Protein AF-A0ABD7BJ88-F1 (afdb_monomer_lite)

Structure (mmCIF, N/CA/C/O backbone):
data_AF-A0ABD7BJ88-F1
#
_entry.id   AF-A0ABD7BJ88-F1
#
loop_
_atom_site.group_PDB
_atom_site.id
_atom_site.type_symbol
_atom_site.label_atom_id
_atom_site.label_alt_id
_atom_site.label_comp_id
_atom_site.label_asym_id
_atom_site.label_entity_id
_atom_site.label_seq_id
_atom_site.pdbx_PDB_ins_code
_atom_site.Cartn_x
_atom_site.Cartn_y
_atom_site.Cartn_z
_atom_site.occupancy
_atom_site.B_iso_or_equiv
_atom_site.auth_seq_id
_atom_site.auth_comp_id
_atom_site.auth_asym_id
_atom_site.auth_atom_id
_atom_site.pdbx_PDB_model_num
ATOM 1 N N . MET A 1 1 ? 38.322 23.627 39.389 1.00 46.12 1 MET A N 1
ATOM 2 C CA . MET A 1 1 ? 37.102 23.105 38.741 1.00 46.12 1 MET A CA 1
ATOM 3 C C . MET A 1 1 ? 37.476 22.731 37.317 1.00 46.12 1 MET A C 1
ATOM 5 O O . MET A 1 1 ? 38.008 23.605 36.640 1.00 46.12 1 MET A O 1
ATOM 9 N N . PRO A 1 2 ? 37.339 21.464 36.898 1.00 43.53 2 PRO A N 1
ATOM 10 C CA . PRO A 1 2 ? 37.687 21.050 35.546 1.00 43.53 2 PRO A CA 1
ATOM 11 C C . PRO A 1 2 ? 36.590 21.462 34.564 1.00 43.53 2 PRO A C 1
ATOM 13 O O . PRO A 1 2 ? 35.404 21.409 34.875 1.00 43.53 2 PRO A O 1
ATOM 16 N N . THR A 1 3 ? 37.043 21.892 33.398 1.00 42.16 3 THR A N 1
ATOM 17 C CA . THR A 1 3 ? 36.306 22.381 32.237 1.00 42.16 3 THR A CA 1
ATOM 18 C C . THR A 1 3 ? 35.310 21.339 31.726 1.00 42.16 3 THR A C 1
ATOM 20 O O . THR A 1 3 ? 35.697 20.211 31.422 1.00 42.16 3 THR A O 1
ATOM 23 N N . GLU A 1 4 ? 34.037 21.719 31.597 1.00 39.78 4 GLU A N 1
ATOM 24 C CA . GLU A 1 4 ? 33.024 20.902 30.931 1.00 39.78 4 GLU A CA 1
ATOM 25 C C . GLU A 1 4 ? 33.371 20.777 29.445 1.00 39.78 4 GLU A C 1
ATOM 27 O O . GLU A 1 4 ? 33.431 21.757 28.697 1.00 39.78 4 GLU A O 1
ATOM 32 N N . ASN A 1 5 ? 33.639 19.541 29.036 1.00 41.16 5 ASN A N 1
ATOM 33 C CA . ASN A 1 5 ? 33.802 19.155 27.650 1.00 41.16 5 ASN A CA 1
ATOM 34 C C . ASN A 1 5 ? 32.448 19.345 26.953 1.00 41.16 5 ASN A C 1
ATOM 36 O O . ASN A 1 5 ? 31.493 18.616 27.228 1.00 41.16 5 ASN A O 1
ATOM 40 N N . ARG A 1 6 ? 32.349 20.361 26.091 1.00 44.66 6 ARG A N 1
ATOM 41 C CA . ARG A 1 6 ? 31.196 20.546 25.210 1.00 44.66 6 ARG A CA 1
ATOM 42 C C . ARG A 1 6 ? 31.082 19.306 24.332 1.00 44.66 6 ARG A C 1
ATOM 44 O O . ARG A 1 6 ? 31.941 19.063 23.491 1.00 44.66 6 ARG A O 1
ATOM 51 N N . SER A 1 7 ? 30.023 18.542 24.583 1.00 44.50 7 SER A N 1
ATOM 52 C CA . SER A 1 7 ? 29.586 17.400 23.790 1.00 44.50 7 SER A CA 1
ATOM 53 C C . SER A 1 7 ? 29.684 17.725 22.302 1.00 44.50 7 SER A C 1
ATOM 55 O O . SER A 1 7 ? 29.080 18.687 21.823 1.00 44.50 7 SER A O 1
ATOM 57 N N . SER A 1 8 ? 30.484 16.940 21.587 1.00 44.72 8 SER A N 1
ATOM 58 C CA . SER A 1 8 ? 30.506 16.927 20.135 1.00 44.72 8 SER A CA 1
ATOM 59 C C . SER A 1 8 ? 29.107 16.563 19.643 1.00 44.72 8 SER A C 1
ATOM 61 O O . SER A 1 8 ? 28.632 15.458 19.903 1.00 44.72 8 SER A O 1
ATOM 63 N N . ASN A 1 9 ? 28.460 17.476 18.916 1.00 39.84 9 ASN A N 1
ATOM 64 C CA . ASN A 1 9 ? 27.370 17.125 18.012 1.00 39.84 9 ASN A CA 1
ATOM 65 C C . ASN A 1 9 ? 27.946 16.151 16.980 1.00 39.84 9 ASN A C 1
ATOM 67 O O . ASN A 1 9 ? 28.494 16.560 15.961 1.00 39.84 9 ASN A O 1
ATOM 71 N N . THR A 1 10 ? 27.889 14.860 17.295 1.00 44.19 10 THR A N 1
ATOM 72 C CA . THR A 1 10 ? 28.023 13.811 16.295 1.00 44.19 10 THR A CA 1
ATOM 73 C C . THR A 1 10 ? 26.784 13.955 15.431 1.00 44.19 10 THR A C 1
ATOM 75 O O . THR A 1 10 ? 25.675 13.754 15.927 1.00 44.19 10 THR A O 1
ATOM 78 N N . GLU A 1 11 ? 26.958 14.402 14.187 1.00 47.06 11 GLU A N 1
ATOM 79 C CA . GLU A 1 11 ? 25.924 14.304 13.161 1.00 47.06 11 GLU A CA 1
ATOM 80 C C . GLU A 1 11 ? 25.358 12.885 13.229 1.00 47.06 11 GLU A C 1
ATOM 82 O O . GLU A 1 11 ? 26.073 11.906 13.006 1.00 47.06 11 GLU A O 1
ATOM 87 N N . MET A 1 12 ? 24.100 12.754 13.654 1.00 47.53 12 MET A N 1
ATOM 88 C CA . MET A 1 12 ? 23.435 11.462 13.660 1.00 47.53 12 MET A CA 1
ATOM 89 C C . MET A 1 12 ? 23.209 11.081 12.203 1.00 47.53 12 MET A C 1
ATOM 91 O O . MET A 1 12 ? 22.224 11.488 11.591 1.00 47.53 12 MET A O 1
ATOM 95 N N . VAL A 1 13 ? 24.146 10.319 11.644 1.00 55.00 13 VAL A N 1
ATOM 96 C CA . VAL A 1 13 ? 23.944 9.595 10.393 1.00 55.00 13 VAL A CA 1
ATOM 97 C C . VAL A 1 13 ? 22.696 8.746 10.609 1.00 55.00 13 VAL A C 1
ATOM 99 O O . VAL A 1 13 ? 22.690 7.845 11.450 1.00 55.00 13 VAL A O 1
ATOM 102 N N . SER A 1 14 ? 21.606 9.097 9.925 1.00 68.88 14 SER A N 1
ATOM 103 C CA . SER A 1 14 ? 20.356 8.344 10.022 1.00 68.88 14 SER A CA 1
ATOM 104 C C . SER A 1 14 ? 20.644 6.903 9.626 1.00 68.88 14 SER A C 1
ATOM 106 O O . SER A 1 14 ? 21.237 6.663 8.578 1.00 68.88 14 SER A O 1
ATOM 108 N N . GLU A 1 15 ? 20.275 5.929 10.455 1.00 84.44 15 GLU A N 1
ATOM 109 C CA . GLU A 1 15 ? 20.492 4.536 10.083 1.00 84.44 15 GLU A CA 1
ATOM 110 C C . GLU A 1 15 ? 19.630 4.188 8.858 1.00 84.44 15 GLU A C 1
ATOM 112 O O . GLU A 1 15 ? 18.466 4.579 8.750 1.00 84.44 15 GLU A O 1
ATOM 117 N N . MET A 1 16 ? 20.214 3.459 7.909 1.00 85.75 16 MET A N 1
ATOM 118 C CA . MET A 1 16 ? 19.501 2.944 6.746 1.00 85.75 16 MET A CA 1
ATOM 119 C C . MET A 1 16 ? 18.454 1.907 7.165 1.00 85.75 16 MET A C 1
ATOM 121 O O . MET A 1 16 ? 18.806 0.865 7.730 1.00 85.75 16 MET A O 1
ATOM 125 N N . LEU A 1 17 ? 17.191 2.178 6.839 1.00 89.62 17 LEU A N 1
ATOM 126 C CA . LEU A 1 17 ? 16.062 1.293 7.122 1.00 89.62 17 LEU A CA 1
ATOM 127 C C . LEU A 1 17 ? 16.125 0.004 6.292 1.00 89.62 17 LEU A C 1
ATOM 129 O O . LEU A 1 17 ? 16.726 -0.045 5.217 1.00 89.62 17 LEU A O 1
ATOM 133 N N . THR A 1 18 ? 15.480 -1.054 6.774 1.00 90.12 18 THR A N 1
ATOM 134 C CA . THR A 1 18 ? 15.205 -2.248 5.966 1.00 90.12 18 THR A CA 1
ATOM 135 C C . THR A 1 18 ? 14.071 -1.977 4.981 1.00 90.12 18 THR A C 1
ATOM 137 O O . THR A 1 18 ? 13.253 -1.079 5.180 1.00 90.12 18 THR A O 1
ATOM 140 N N . CYS A 1 19 ? 14.014 -2.744 3.894 1.00 86.44 19 CYS A N 1
ATOM 141 C CA . CYS A 1 19 ? 12.891 -2.682 2.968 1.00 86.44 19 CYS A CA 1
ATOM 142 C C . CYS A 1 19 ? 11.612 -3.168 3.669 1.00 86.44 19 CYS A C 1
ATOM 144 O O . CYS A 1 19 ? 11.613 -4.301 4.155 1.00 86.44 19 CYS A O 1
ATOM 146 N N . PRO A 1 20 ? 10.522 -2.379 3.699 1.00 84.56 20 PRO A N 1
ATOM 147 C CA . PRO A 1 20 ? 9.276 -2.793 4.342 1.00 84.56 20 PRO A CA 1
ATOM 148 C C . PRO A 1 20 ? 8.605 -3.980 3.635 1.00 84.56 20 PRO A C 1
ATOM 150 O O . PRO A 1 20 ? 7.853 -4.699 4.276 1.00 84.56 20 PRO A O 1
ATOM 153 N N . PHE A 1 21 ? 8.928 -4.220 2.357 1.00 81.25 21 PHE A N 1
ATOM 154 C CA . PHE A 1 21 ? 8.293 -5.255 1.534 1.00 81.25 21 PHE A CA 1
ATOM 155 C C . PHE A 1 21 ? 9.033 -6.602 1.560 1.00 81.25 21 PHE A C 1
ATOM 157 O O . PHE A 1 21 ? 8.414 -7.656 1.642 1.00 81.25 21 PHE A O 1
ATOM 164 N N . CYS A 1 22 ? 10.372 -6.602 1.478 1.00 84.56 22 CYS A N 1
ATOM 165 C CA . CYS A 1 22 ? 11.160 -7.847 1.463 1.00 84.56 22 CYS A CA 1
ATOM 166 C C . CYS A 1 22 ? 12.001 -8.081 2.726 1.00 84.56 22 CYS A C 1
ATOM 168 O O . CYS A 1 22 ? 12.647 -9.119 2.842 1.00 84.56 22 CYS A O 1
ATOM 170 N N . GLY A 1 23 ? 12.047 -7.122 3.656 1.00 86.25 23 GLY A N 1
ATOM 171 C CA . GLY A 1 23 ? 12.836 -7.202 4.889 1.00 86.25 23 GLY A CA 1
ATOM 172 C C . GLY A 1 23 ? 14.353 -7.053 4.708 1.00 86.25 23 GLY A C 1
ATOM 173 O O . GLY A 1 23 ? 15.072 -6.895 5.693 1.00 86.25 23 GLY A O 1
ATOM 174 N N . GLU A 1 24 ? 14.866 -7.066 3.475 1.00 87.31 24 GLU A N 1
ATOM 175 C CA . GLU A 1 24 ? 16.301 -6.940 3.214 1.00 87.31 24 GLU A CA 1
ATOM 176 C C . GLU A 1 24 ? 16.794 -5.499 3.405 1.00 87.31 24 GLU A C 1
ATOM 178 O O . GLU A 1 24 ? 16.129 -4.530 3.022 1.00 87.31 24 GLU A O 1
ATOM 183 N N . LYS A 1 25 ? 18.004 -5.352 3.954 1.00 85.31 25 LYS A N 1
ATOM 184 C CA . LYS A 1 25 ? 18.716 -4.070 3.993 1.00 85.31 25 LYS A CA 1
ATOM 185 C C . LYS A 1 25 ? 19.396 -3.846 2.635 1.00 85.31 25 LYS A C 1
ATOM 187 O O . LYS A 1 25 ? 20.114 -4.738 2.175 1.00 85.31 25 LYS A O 1
ATOM 192 N N . PRO A 1 26 ? 19.177 -2.704 1.966 1.00 83.06 26 PRO A N 1
ATOM 193 C CA . PRO A 1 26 ? 19.801 -2.440 0.675 1.00 83.06 26 PRO A CA 1
ATOM 194 C C . PRO A 1 26 ? 21.314 -2.229 0.820 1.00 83.06 26 PRO A C 1
ATOM 196 O O . PRO A 1 26 ? 21.826 -1.967 1.910 1.00 83.06 26 PRO A O 1
ATOM 199 N N . GLN A 1 27 ? 22.037 -2.359 -0.293 1.00 82.31 27 GLN A N 1
ATOM 200 C CA . GLN A 1 27 ? 23.492 -2.223 -0.324 1.00 82.31 27 GLN A CA 1
ATOM 201 C C . GLN A 1 27 ? 23.901 -0.935 -1.038 1.00 82.31 27 GLN A C 1
ATOM 203 O O . GLN A 1 27 ? 23.466 -0.674 -2.161 1.00 82.31 27 GLN A O 1
ATOM 208 N N . ILE A 1 28 ? 24.779 -0.162 -0.392 1.00 76.81 28 ILE A N 1
ATOM 209 C CA . ILE A 1 28 ? 25.487 0.965 -1.006 1.00 76.81 28 ILE A CA 1
ATOM 210 C C . ILE A 1 28 ? 26.939 0.555 -1.216 1.00 76.81 28 ILE A C 1
ATOM 212 O O . ILE A 1 28 ? 27.636 0.207 -0.261 1.00 76.81 28 ILE A O 1
ATOM 216 N N . THR A 1 29 ? 27.407 0.635 -2.456 1.00 73.56 29 THR A N 1
ATOM 2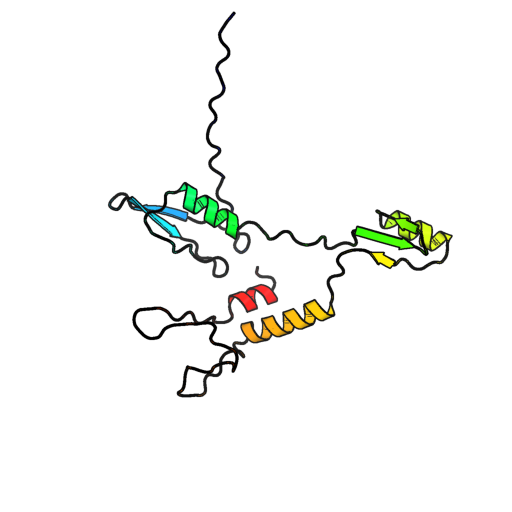17 C CA . THR A 1 29 ? 28.807 0.383 -2.813 1.00 73.56 29 THR A CA 1
ATOM 218 C C . THR A 1 29 ? 29.467 1.646 -3.357 1.00 73.56 29 THR A C 1
ATOM 220 O O . THR A 1 29 ? 28.889 2.340 -4.187 1.00 73.56 29 THR A O 1
ATOM 223 N N . LYS A 1 30 ? 30.690 1.952 -2.896 1.00 70.38 30 LYS A N 1
ATOM 224 C CA . LYS A 1 30 ? 31.503 3.069 -3.404 1.00 70.38 30 LYS A CA 1
ATOM 225 C C . LYS A 1 30 ? 32.502 2.556 -4.442 1.00 70.38 30 LYS A C 1
ATOM 227 O O . LYS A 1 30 ? 33.383 1.758 -4.125 1.00 70.38 30 LYS A O 1
ATOM 232 N N . HIS A 1 31 ? 32.423 3.053 -5.669 1.00 67.88 31 HIS A N 1
ATOM 233 C CA . HIS A 1 31 ? 33.426 2.824 -6.701 1.00 67.88 31 HIS A CA 1
ATOM 234 C C . HIS A 1 31 ? 34.583 3.815 -6.522 1.00 67.88 31 HIS A C 1
ATOM 236 O O . HIS A 1 31 ? 34.534 4.956 -6.975 1.00 67.88 31 HIS A O 1
ATOM 242 N N . HIS A 1 32 ? 35.653 3.361 -5.861 1.00 57.31 32 HIS A N 1
ATOM 243 C CA . HIS A 1 32 ? 36.818 4.178 -5.484 1.00 57.31 32 HIS A CA 1
ATOM 244 C C . HIS A 1 32 ? 37.513 4.922 -6.635 1.00 57.31 32 HIS A C 1
ATOM 246 O O . HIS A 1 32 ? 38.204 5.902 -6.385 1.00 57.31 32 HIS A O 1
ATOM 252 N N . ARG A 1 33 ? 37.380 4.450 -7.879 1.00 61.19 33 ARG A N 1
ATOM 253 C CA . ARG A 1 33 ? 38.067 5.035 -9.040 1.00 61.19 33 ARG A CA 1
ATOM 254 C C . ARG A 1 33 ? 37.332 6.239 -9.632 1.00 61.19 33 ARG A C 1
ATOM 256 O O . ARG A 1 33 ? 37.955 7.045 -10.310 1.00 61.19 33 ARG A O 1
ATOM 263 N N . GLU A 1 34 ? 36.030 6.335 -9.386 1.00 63.03 34 GLU A N 1
ATOM 264 C CA . GLU A 1 34 ? 35.150 7.324 -10.018 1.00 63.03 34 GLU A CA 1
ATOM 265 C C . GLU A 1 34 ? 34.441 8.208 -8.976 1.00 63.03 34 GLU A C 1
ATOM 267 O O . GLU A 1 34 ? 33.688 9.097 -9.354 1.00 63.03 34 GLU A O 1
ATOM 272 N N . ASP A 1 35 ? 34.697 7.979 -7.677 1.00 64.56 35 ASP A N 1
ATOM 273 C CA . ASP A 1 35 ? 33.967 8.573 -6.543 1.00 64.56 35 ASP A CA 1
ATOM 274 C C . ASP A 1 35 ? 32.441 8.474 -6.709 1.00 64.56 35 ASP A C 1
ATOM 276 O O . ASP A 1 35 ? 31.680 9.357 -6.322 1.00 64.56 35 ASP A O 1
ATOM 280 N N . ILE A 1 36 ? 32.005 7.349 -7.277 1.00 63.00 36 ILE A N 1
ATOM 281 C CA . ILE A 1 36 ? 30.605 7.049 -7.563 1.00 63.00 36 ILE A CA 1
ATOM 282 C C . ILE A 1 36 ? 30.039 6.138 -6.481 1.00 63.00 36 ILE A C 1
ATOM 284 O O . ILE A 1 36 ? 30.660 5.130 -6.132 1.00 63.00 36 ILE A O 1
ATOM 288 N N . TYR A 1 37 ? 28.841 6.446 -5.993 1.00 67.81 37 TYR A N 1
ATOM 289 C CA . TYR A 1 37 ? 28.056 5.526 -5.176 1.00 67.81 37 TYR A CA 1
ATOM 290 C C . TYR A 1 37 ? 27.011 4.821 -6.043 1.00 67.81 37 TYR A C 1
ATOM 292 O O . TYR A 1 37 ? 26.333 5.435 -6.865 1.00 67.81 37 TYR A O 1
ATOM 300 N N . SER A 1 38 ? 26.899 3.506 -5.874 1.00 66.31 38 SER A N 1
ATOM 301 C CA . SER A 1 38 ? 25.878 2.679 -6.510 1.00 66.31 38 SER A CA 1
ATOM 302 C C . SER A 1 38 ? 24.945 2.102 -5.450 1.00 66.31 38 SER A C 1
ATOM 304 O O . SER A 1 38 ? 25.383 1.518 -4.456 1.00 66.31 38 SER A O 1
ATOM 306 N N . PHE A 1 39 ? 23.642 2.301 -5.660 1.00 72.88 39 PHE A N 1
ATOM 307 C CA . PHE A 1 39 ? 22.589 1.811 -4.779 1.00 72.88 39 PHE A CA 1
ATOM 308 C C . PHE A 1 39 ? 21.937 0.581 -5.400 1.00 72.88 39 PHE A C 1
ATOM 310 O O . PHE A 1 39 ? 21.295 0.671 -6.449 1.00 72.88 39 PHE A O 1
ATOM 317 N N . MET A 1 40 ? 22.072 -0.569 -4.746 1.00 71.25 40 MET A N 1
ATOM 318 C CA . MET A 1 40 ? 21.487 -1.815 -5.226 1.00 71.25 40 MET A CA 1
ATOM 319 C C . MET A 1 40 ? 20.456 -2.345 -4.240 1.00 71.25 40 MET A C 1
ATOM 321 O O . MET A 1 40 ? 20.759 -2.654 -3.085 1.00 71.25 40 MET A O 1
ATOM 325 N N . HIS A 1 41 ? 19.235 -2.524 -4.734 1.00 78.62 41 HIS A N 1
ATOM 326 C CA . HIS A 1 41 ? 18.189 -3.241 -4.028 1.00 78.62 41 HIS A CA 1
ATOM 327 C C . HIS A 1 41 ? 17.346 -4.035 -5.025 1.00 78.62 41 HIS A C 1
ATOM 329 O O . HIS A 1 41 ? 16.937 -3.504 -6.055 1.00 78.62 41 HIS A O 1
ATOM 335 N N . ARG A 1 42 ? 17.138 -5.327 -4.745 1.00 75.12 42 ARG A N 1
ATOM 336 C CA . ARG A 1 42 ? 16.524 -6.276 -5.690 1.00 75.12 42 ARG A CA 1
ATOM 337 C C . ARG A 1 42 ? 15.018 -6.448 -5.510 1.00 75.12 42 ARG A C 1
ATOM 339 O O . ARG A 1 42 ? 14.415 -7.195 -6.274 1.00 75.12 42 ARG A O 1
ATOM 346 N N . CYS A 1 43 ? 14.413 -5.813 -4.505 1.00 77.06 43 CYS A N 1
ATOM 347 C CA . CYS A 1 43 ? 12.967 -5.891 -4.316 1.00 77.06 43 CYS A CA 1
ATOM 348 C C . CYS A 1 43 ? 12.258 -5.340 -5.550 1.00 77.06 43 CYS A C 1
ATOM 350 O O . CYS A 1 43 ? 12.557 -4.232 -5.975 1.00 77.06 43 CYS A O 1
ATOM 352 N N . GLN A 1 44 ? 11.299 -6.086 -6.092 1.00 71.44 44 GLN A N 1
ATOM 353 C CA . GLN A 1 44 ? 10.523 -5.656 -7.260 1.00 71.44 44 GLN A CA 1
ATOM 354 C C . GLN A 1 44 ? 9.632 -4.440 -6.963 1.00 71.44 44 GLN A C 1
ATOM 356 O O . GLN A 1 44 ? 9.249 -3.726 -7.877 1.00 71.44 44 GLN A O 1
ATOM 361 N N . VAL A 1 45 ? 9.334 -4.190 -5.683 1.00 73.44 45 VAL A N 1
ATOM 362 C CA . VAL A 1 45 ? 8.405 -3.142 -5.241 1.00 73.44 45 VAL A CA 1
ATOM 363 C C . VAL A 1 45 ? 9.110 -1.797 -5.077 1.00 73.44 45 VAL A C 1
ATOM 365 O O . VAL A 1 45 ? 8.689 -0.800 -5.650 1.00 73.44 45 VAL A O 1
ATOM 368 N N . LEU A 1 46 ? 10.199 -1.753 -4.299 1.00 75.88 46 LEU A N 1
ATOM 369 C CA . LEU A 1 46 ? 10.986 -0.523 -4.143 1.00 75.88 46 LEU A CA 1
ATOM 370 C C . LEU A 1 46 ? 12.074 -0.381 -5.204 1.00 75.88 46 LEU A C 1
ATOM 372 O O . LEU A 1 46 ? 12.456 0.738 -5.532 1.00 75.88 46 LEU A O 1
ATOM 376 N N . GLY A 1 47 ? 12.584 -1.475 -5.758 1.00 74.00 47 GLY A N 1
ATOM 377 C CA . GLY A 1 47 ? 13.630 -1.437 -6.774 1.00 74.00 47 GLY A CA 1
ATOM 378 C C . GLY A 1 47 ? 14.913 -0.714 -6.335 1.00 74.00 47 GLY A C 1
ATOM 379 O O . GLY A 1 47 ? 15.073 -0.316 -5.173 1.00 74.00 47 GLY A O 1
ATOM 380 N N . PRO A 1 48 ? 15.861 -0.534 -7.266 1.00 71.06 48 PRO A N 1
ATOM 381 C CA . PRO A 1 48 ? 17.030 0.307 -7.049 1.00 71.06 48 PRO A CA 1
ATOM 382 C C . PRO A 1 48 ? 16.651 1.799 -7.028 1.00 71.06 48 PRO A C 1
ATOM 384 O O . PRO A 1 48 ? 15.614 2.212 -7.542 1.00 71.06 48 PRO A O 1
ATOM 387 N N . ILE A 1 49 ? 17.520 2.633 -6.452 1.00 64.44 49 ILE A N 1
ATOM 388 C CA . ILE A 1 49 ? 17.474 4.090 -6.631 1.00 64.44 49 ILE A CA 1
ATOM 389 C C . ILE A 1 49 ? 18.482 4.417 -7.735 1.00 64.44 49 ILE A C 1
ATOM 391 O O . ILE A 1 49 ? 19.683 4.434 -7.478 1.00 64.44 49 ILE A O 1
ATOM 395 N N . SER A 1 50 ? 18.019 4.654 -8.964 1.00 53.25 50 SER A N 1
ATOM 396 C CA . SER A 1 50 ? 18.871 5.148 -10.054 1.00 53.25 50 SER A CA 1
ATOM 397 C C . SER A 1 50 ? 18.756 6.668 -10.139 1.00 53.25 50 SER A C 1
ATOM 399 O O . SER A 1 50 ? 17.949 7.207 -10.890 1.00 53.25 50 SER A O 1
ATOM 401 N N . TRP A 1 51 ? 19.538 7.366 -9.325 1.00 50.81 51 TRP A N 1
ATOM 402 C CA . TRP A 1 51 ? 19.732 8.811 -9.435 1.00 50.81 51 TRP A CA 1
ATOM 403 C C . TRP A 1 51 ? 21.222 9.127 -9.380 1.00 50.81 51 TRP A C 1
ATOM 405 O O . TRP A 1 51 ? 21.993 8.316 -8.873 1.00 50.81 51 TRP A O 1
ATOM 415 N N . GLY A 1 52 ? 21.592 10.266 -9.978 1.00 54.56 52 GLY A N 1
ATOM 416 C CA . GLY A 1 52 ? 22.952 10.692 -10.314 1.00 54.56 52 GLY A CA 1
ATOM 417 C C . GLY A 1 52 ? 24.060 10.021 -9.507 1.00 54.56 52 GLY A C 1
ATOM 418 O O . GLY A 1 52 ? 24.206 10.269 -8.318 1.00 54.56 52 GLY A O 1
ATOM 419 N N . PHE A 1 53 ? 24.887 9.236 -10.200 1.00 57.66 53 PHE A N 1
ATOM 420 C CA . PHE A 1 53 ? 26.030 8.465 -9.695 1.00 57.66 53 PHE A CA 1
ATOM 421 C C . PHE A 1 53 ? 27.049 9.250 -8.834 1.00 57.66 53 PHE A C 1
ATOM 423 O O . PHE A 1 53 ? 28.013 8.670 -8.357 1.00 57.66 53 PHE A O 1
ATOM 430 N N . ARG A 1 54 ? 26.878 10.562 -8.644 1.00 60.69 54 ARG A N 1
ATOM 431 C CA . ARG A 1 54 ? 27.803 11.474 -7.955 1.00 60.69 54 ARG A CA 1
ATOM 432 C C . ARG A 1 54 ? 27.295 11.996 -6.603 1.00 60.69 54 ARG A C 1
ATOM 434 O O . ARG A 1 54 ? 27.927 12.887 -6.044 1.00 60.69 54 ARG A O 1
ATOM 441 N N . GLU A 1 55 ? 26.161 11.514 -6.100 1.00 68.56 55 GLU A N 1
ATOM 442 C CA . GLU A 1 55 ? 25.662 11.893 -4.770 1.00 68.56 55 GLU A CA 1
ATOM 443 C C . GLU A 1 55 ? 26.449 11.194 -3.651 1.00 68.56 55 GLU A C 1
ATOM 445 O O . GLU A 1 55 ? 26.967 10.095 -3.839 1.00 68.56 55 GLU A O 1
ATOM 450 N N . ASP A 1 56 ? 26.576 11.832 -2.485 1.00 78.75 56 ASP A N 1
ATOM 451 C CA . ASP A 1 56 ? 27.247 11.231 -1.332 1.00 78.75 56 ASP A CA 1
ATOM 452 C C . ASP A 1 56 ? 26.396 10.130 -0.664 1.00 78.75 56 ASP A C 1
ATOM 454 O O . ASP A 1 56 ? 25.195 9.978 -0.899 1.00 78.75 56 ASP A O 1
ATOM 458 N N . GLN A 1 57 ? 27.032 9.335 0.202 1.00 78.81 57 GLN A N 1
ATOM 459 C CA . GLN A 1 57 ? 26.385 8.216 0.890 1.00 78.81 57 GLN A CA 1
ATOM 460 C C . GLN A 1 57 ? 25.172 8.643 1.738 1.00 78.81 57 GLN A C 1
ATOM 462 O O . GLN A 1 57 ? 24.215 7.873 1.844 1.00 78.81 57 GLN A O 1
ATOM 467 N N . GLN A 1 58 ? 25.198 9.834 2.342 1.00 82.62 58 GLN A N 1
ATOM 468 C CA . GLN A 1 58 ? 24.137 10.318 3.224 1.00 82.62 58 GLN A CA 1
ATOM 469 C C . GLN A 1 58 ? 22.878 10.653 2.420 1.00 82.62 58 GLN A C 1
ATOM 471 O O . GLN A 1 58 ? 21.788 10.207 2.785 1.00 82.62 58 GLN A O 1
ATOM 476 N N . ALA A 1 59 ? 23.028 11.319 1.274 1.00 80.62 59 ALA A N 1
ATOM 477 C CA . ALA A 1 59 ? 21.918 11.595 0.362 1.00 80.62 59 ALA A CA 1
ATOM 478 C C . ALA A 1 59 ? 21.206 10.304 -0.099 1.00 80.62 59 ALA A C 1
ATOM 480 O O . ALA A 1 59 ? 19.975 10.248 -0.164 1.00 80.62 59 ALA A O 1
ATOM 481 N N . HIS A 1 60 ? 21.959 9.227 -0.350 1.00 79.81 60 HIS A N 1
ATOM 482 C CA . HIS A 1 60 ? 21.379 7.921 -0.680 1.00 79.81 60 HIS A CA 1
ATOM 483 C C . HIS A 1 60 ? 20.584 7.304 0.480 1.00 79.81 60 HIS A C 1
ATOM 485 O O . HIS A 1 60 ? 19.528 6.709 0.247 1.00 79.81 60 HIS A O 1
ATOM 491 N N . ILE A 1 61 ? 21.068 7.443 1.718 1.00 84.81 61 ILE A N 1
ATOM 492 C CA . ILE A 1 61 ? 20.372 6.940 2.910 1.00 84.81 61 ILE A CA 1
ATOM 493 C C . ILE A 1 61 ? 19.068 7.706 3.141 1.00 84.81 61 ILE A C 1
ATOM 495 O O . ILE A 1 61 ? 18.028 7.085 3.354 1.00 84.81 61 ILE A O 1
ATOM 499 N N . GLU A 1 62 ? 19.099 9.035 3.065 1.00 86.44 62 GLU A N 1
ATOM 500 C CA . GLU A 1 62 ? 17.913 9.877 3.258 1.00 86.44 62 GLU A CA 1
ATOM 501 C C . GLU A 1 62 ? 16.826 9.560 2.232 1.00 86.44 62 GLU A C 1
ATOM 503 O O . GLU A 1 62 ? 15.665 9.360 2.595 1.00 86.44 62 GLU A O 1
ATOM 508 N N . LYS A 1 63 ? 17.208 9.417 0.960 1.00 81.12 63 LYS A N 1
ATOM 509 C CA . LYS A 1 63 ? 16.283 9.035 -0.114 1.00 81.12 63 LYS A CA 1
ATOM 510 C C . LYS A 1 63 ? 15.708 7.643 0.082 1.00 81.12 63 LYS A C 1
ATOM 512 O O . LYS A 1 63 ? 14.511 7.447 -0.120 1.00 81.12 63 LYS A O 1
ATOM 517 N N . TRP A 1 64 ? 16.537 6.672 0.462 1.00 85.56 64 TRP A N 1
ATOM 518 C CA . TRP A 1 64 ? 16.044 5.335 0.769 1.00 85.56 64 TRP A CA 1
ATOM 519 C C . TRP A 1 64 ? 15.032 5.374 1.909 1.00 85.56 64 TRP A C 1
ATOM 521 O O . TRP A 1 64 ? 13.926 4.857 1.766 1.00 85.56 64 TRP A O 1
ATOM 531 N N . ASN A 1 65 ? 15.379 6.043 3.006 1.00 88.00 65 ASN A N 1
ATOM 532 C CA . ASN A 1 65 ? 14.514 6.135 4.167 1.00 88.00 65 ASN A CA 1
ATOM 533 C C . ASN A 1 65 ? 13.193 6.828 3.810 1.00 88.00 65 ASN A C 1
ATOM 535 O O . ASN A 1 65 ? 12.147 6.316 4.181 1.00 88.00 65 ASN A O 1
ATOM 539 N N . ALA A 1 66 ? 13.194 7.896 3.009 1.00 85.12 66 ALA A N 1
ATOM 540 C CA . ALA A 1 66 ? 11.959 8.542 2.556 1.00 85.12 66 ALA A CA 1
ATOM 541 C C . ALA A 1 66 ? 11.005 7.596 1.795 1.00 85.12 66 ALA A C 1
ATOM 543 O O . ALA A 1 66 ? 9.792 7.762 1.880 1.00 85.12 66 ALA A O 1
ATOM 544 N N . ARG A 1 67 ? 11.535 6.595 1.077 1.00 81.44 67 ARG A N 1
ATOM 545 C CA . ARG A 1 67 ? 10.744 5.582 0.350 1.00 81.44 67 ARG A CA 1
ATOM 546 C C . ARG A 1 67 ? 10.348 4.387 1.219 1.00 81.44 67 ARG A C 1
ATOM 548 O O . ARG A 1 67 ? 9.305 3.787 0.992 1.00 81.44 67 ARG A O 1
ATOM 555 N N . ALA A 1 68 ? 11.209 4.009 2.162 1.00 85.00 68 ALA A N 1
ATOM 556 C CA . ALA A 1 68 ? 11.003 2.875 3.059 1.00 85.00 68 ALA A CA 1
ATOM 557 C C . ALA A 1 68 ? 10.097 3.216 4.252 1.00 85.00 68 ALA A C 1
ATOM 559 O O . ALA A 1 68 ? 9.530 2.309 4.860 1.00 85.00 68 ALA A O 1
ATOM 560 N N . GLN A 1 69 ? 9.957 4.500 4.596 1.00 83.69 69 GLN A N 1
ATOM 561 C CA . GLN A 1 69 ? 9.034 4.945 5.633 1.00 83.69 69 GLN A CA 1
ATOM 562 C C . GLN A 1 69 ? 7.591 4.628 5.209 1.00 83.69 69 GLN A C 1
ATOM 564 O O . GLN A 1 69 ? 7.146 5.102 4.160 1.00 83.69 69 GLN A O 1
ATOM 569 N N . PRO A 1 70 ? 6.840 3.841 5.998 1.00 69.44 70 PRO A N 1
ATOM 570 C CA . PRO A 1 70 ? 5.443 3.583 5.700 1.00 69.44 70 PRO A CA 1
ATOM 571 C C . PRO A 1 70 ? 4.657 4.897 5.736 1.00 69.44 70 PRO A C 1
ATOM 573 O O . PRO A 1 70 ? 4.835 5.722 6.636 1.00 69.44 70 PRO A O 1
ATOM 576 N N . ALA A 1 71 ? 3.766 5.085 4.760 1.00 68.06 71 ALA A N 1
ATOM 577 C CA . ALA A 1 71 ? 2.842 6.209 4.778 1.00 68.06 71 ALA A CA 1
ATOM 578 C C . ALA A 1 71 ? 2.026 6.179 6.086 1.00 68.06 71 ALA A C 1
ATOM 580 O O . ALA A 1 71 ? 1.607 5.088 6.497 1.00 68.06 71 ALA A O 1
ATOM 581 N N . PRO A 1 72 ? 1.777 7.333 6.737 1.00 63.25 72 PRO A N 1
ATOM 582 C CA . PRO A 1 72 ? 0.907 7.398 7.903 1.00 63.25 72 PRO A CA 1
ATOM 583 C C . PRO A 1 72 ? -0.458 6.802 7.557 1.00 63.25 72 PRO A C 1
ATOM 585 O O . PRO A 1 72 ? -1.214 7.376 6.774 1.00 63.25 72 PRO A O 1
ATOM 588 N N . GLN A 1 73 ? -0.756 5.622 8.099 1.00 58.28 73 GLN A N 1
ATOM 589 C CA . GLN A 1 73 ? -2.049 4.992 7.877 1.00 58.28 73 GLN A CA 1
ATOM 590 C C . GLN A 1 73 ? -3.092 5.705 8.745 1.00 58.28 73 GLN A C 1
ATOM 592 O O . GLN A 1 73 ? -2.827 5.943 9.930 1.00 58.28 73 GLN A O 1
ATOM 597 N N . PRO A 1 74 ? -4.271 6.059 8.202 1.00 61.72 74 PRO A N 1
ATOM 598 C CA . PRO A 1 74 ? -5.383 6.487 9.038 1.00 61.72 74 PRO A CA 1
ATOM 599 C C . PRO A 1 74 ? -5.698 5.380 10.052 1.00 61.72 74 PRO A C 1
ATOM 601 O O . PRO A 1 74 ? -5.628 4.194 9.728 1.00 61.72 74 PRO A O 1
ATOM 604 N N . HIS A 1 75 ? -5.992 5.769 11.295 1.00 57.09 75 HIS A N 1
ATOM 605 C CA . HIS A 1 75 ? -6.239 4.824 12.382 1.00 57.09 75 HIS A CA 1
ATOM 606 C C . HIS A 1 75 ? -7.363 3.850 11.976 1.00 57.09 75 HIS A C 1
ATOM 608 O O . HIS A 1 75 ? -8.435 4.324 11.601 1.00 57.09 75 HIS A O 1
ATOM 614 N N . PRO A 1 76 ? -7.141 2.522 12.006 1.00 59.78 76 PRO A N 1
ATOM 615 C CA . PRO A 1 76 ? -8.122 1.553 11.515 1.00 59.78 76 PRO A CA 1
ATOM 616 C C . PRO A 1 76 ? -9.382 1.510 12.386 1.00 59.78 76 PRO A C 1
ATOM 618 O O . PRO A 1 76 ? -10.455 1.162 11.894 1.00 59.78 76 PRO A O 1
ATOM 621 N N . ASP A 1 77 ? -9.264 1.883 13.663 1.00 67.38 77 ASP A N 1
ATOM 622 C CA . ASP A 1 77 ? -10.401 1.928 14.576 1.00 67.38 77 ASP A CA 1
ATOM 623 C C . ASP A 1 77 ? -11.072 3.308 14.592 1.00 67.38 77 ASP A C 1
ATOM 625 O O . ASP A 1 77 ? -10.387 4.331 14.448 1.00 67.38 77 ASP A O 1
ATOM 629 N N . PRO A 1 78 ? -12.394 3.355 14.846 1.00 75.12 78 PRO A N 1
ATOM 630 C CA . PRO A 1 78 ? -13.101 4.593 15.142 1.00 75.12 78 PRO A CA 1
ATOM 631 C C . PRO A 1 78 ? -12.389 5.392 16.239 1.00 75.12 78 PRO A C 1
ATOM 633 O O . PRO A 1 78 ? -11.957 4.839 17.247 1.00 75.12 78 PRO A O 1
ATOM 636 N N . ILE A 1 79 ? -12.293 6.706 16.046 1.00 80.44 79 ILE A N 1
ATOM 637 C CA . ILE A 1 79 ? -11.664 7.634 16.999 1.00 80.44 79 ILE A CA 1
ATOM 638 C C . ILE A 1 79 ? -12.615 7.917 18.177 1.00 80.44 79 ILE A C 1
ATOM 640 O O . ILE A 1 79 ? -12.178 8.303 19.260 1.00 80.44 79 ILE A O 1
ATOM 644 N N . ALA A 1 80 ? -13.921 7.730 17.970 1.00 89.12 80 ALA A N 1
ATOM 645 C CA . ALA A 1 80 ? -14.949 7.836 18.994 1.00 89.12 80 ALA A CA 1
ATOM 646 C C . ALA A 1 80 ? -16.183 6.982 18.653 1.00 89.12 80 ALA A C 1
ATOM 648 O O . ALA A 1 80 ? -16.356 6.507 17.528 1.00 89.12 80 ALA A O 1
ATOM 649 N N . TRP A 1 81 ? -17.087 6.844 19.620 1.00 91.88 81 TRP A N 1
ATOM 650 C CA . TRP A 1 81 ? -18.393 6.205 19.474 1.00 91.88 81 TRP A CA 1
ATOM 651 C C . TRP A 1 81 ? -19.485 7.123 20.015 1.00 91.88 81 TRP A C 1
ATOM 653 O O . TRP A 1 81 ? -19.360 7.670 21.108 1.00 91.88 81 TRP A O 1
ATOM 663 N N . MET A 1 82 ? -20.569 7.284 19.264 1.00 93.69 82 MET A N 1
ATOM 664 C CA . MET A 1 82 ? -21.736 8.055 19.675 1.00 93.69 82 MET A CA 1
ATOM 665 C C . MET A 1 82 ? -22.858 7.123 20.136 1.00 93.69 82 MET A C 1
ATOM 667 O O . MET A 1 82 ? -23.221 6.189 19.423 1.00 93.69 82 MET A O 1
ATOM 671 N N . VAL A 1 83 ? -23.441 7.408 21.300 1.00 95.56 83 VAL A N 1
ATOM 672 C CA . VAL A 1 83 ? -24.632 6.726 21.827 1.00 95.56 83 VAL A CA 1
ATOM 673 C C . VAL A 1 83 ? -25.715 7.776 22.060 1.00 95.56 83 VAL A C 1
ATOM 675 O O . VAL A 1 83 ? -25.671 8.583 22.992 1.00 95.56 83 VAL A O 1
ATOM 678 N N . GLY A 1 84 ? -26.690 7.836 21.152 1.00 92.75 84 GLY A N 1
ATOM 679 C CA . GLY A 1 84 ? -27.665 8.928 21.120 1.00 92.75 84 GLY A CA 1
ATOM 680 C C . GLY A 1 84 ? -27.021 10.280 20.808 1.00 92.75 84 GLY A C 1
ATOM 681 O O . GLY A 1 84 ? -26.836 10.613 19.648 1.00 92.75 84 GLY A O 1
ATOM 682 N N . THR A 1 85 ? -26.726 11.067 21.845 1.00 93.31 85 THR A N 1
ATOM 683 C CA . THR A 1 85 ? -26.071 12.388 21.743 1.00 93.31 85 THR A CA 1
ATOM 684 C C . THR A 1 85 ? -24.769 12.468 22.547 1.00 93.31 85 THR A C 1
ATOM 686 O O . THR A 1 85 ? -24.141 13.524 22.572 1.00 93.31 85 THR A O 1
ATOM 689 N N . ALA A 1 86 ? -24.386 11.391 23.241 1.00 93.94 86 ALA A N 1
ATOM 690 C CA . ALA A 1 86 ? -23.148 11.307 24.009 1.00 93.94 86 ALA A CA 1
ATOM 691 C C . ALA A 1 86 ? -22.020 10.741 23.141 1.00 93.94 86 ALA A C 1
ATOM 693 O O . ALA A 1 86 ? -22.275 9.890 22.289 1.00 93.94 86 ALA A O 1
ATOM 694 N N . PHE A 1 87 ? -20.789 11.200 23.377 1.00 94.56 87 PHE A N 1
ATOM 695 C CA . PHE A 1 87 ? -19.576 10.689 22.740 1.00 94.56 87 PHE A CA 1
ATOM 696 C C . PHE A 1 87 ? -18.697 9.968 23.759 1.00 94.56 87 PHE A C 1
ATOM 698 O O . PHE A 1 87 ? -18.512 10.453 24.876 1.00 94.56 87 PHE A O 1
ATOM 705 N N . TRP A 1 88 ? -18.109 8.858 23.327 1.00 94.44 88 TRP A N 1
ATOM 706 C CA . TRP A 1 88 ? -17.211 8.011 24.099 1.00 94.44 88 TRP A CA 1
ATOM 707 C C . TRP A 1 88 ? -15.908 7.808 23.330 1.00 94.44 88 TRP A C 1
ATOM 709 O O . TRP A 1 88 ? -15.928 7.541 22.128 1.00 94.44 88 TRP A O 1
ATOM 719 N N . TRP A 1 89 ? -14.778 7.931 24.024 1.00 89.81 89 TRP A N 1
ATOM 720 C CA . TRP A 1 89 ? -13.438 7.747 23.447 1.00 89.81 89 TRP A CA 1
ATOM 721 C C . TRP A 1 89 ? -12.937 6.306 23.586 1.00 89.81 89 TRP A C 1
ATOM 723 O O . TRP A 1 89 ? -11.905 5.954 23.024 1.00 89.81 89 TRP A O 1
ATOM 733 N N . THR A 1 90 ? -13.672 5.474 24.330 1.00 90.12 90 THR A N 1
ATOM 734 C CA . THR A 1 90 ? -13.433 4.036 24.461 1.00 90.12 90 THR A CA 1
ATOM 735 C C . THR A 1 90 ? -14.685 3.266 24.057 1.00 90.12 90 THR A C 1
ATOM 737 O O . THR A 1 90 ? -15.818 3.715 24.277 1.00 90.12 90 THR A O 1
ATOM 740 N N . LYS A 1 91 ? -14.489 2.094 23.454 1.00 89.69 91 LYS A N 1
ATOM 741 C CA . LYS A 1 91 ? -15.591 1.258 22.975 1.00 89.69 91 LYS A CA 1
ATOM 742 C C . LYS A 1 91 ? -16.387 0.670 24.140 1.00 89.69 91 LYS A C 1
ATOM 744 O O . LYS A 1 91 ? -17.610 0.601 24.078 1.00 89.69 91 LYS A O 1
ATOM 749 N N . GLU A 1 92 ? -15.713 0.317 25.226 1.00 94.38 92 GLU A N 1
ATOM 750 C CA . GLU A 1 92 ? -16.295 -0.310 26.413 1.00 94.38 92 GLU A CA 1
ATOM 751 C C . GLU A 1 92 ? -17.250 0.638 27.155 1.00 94.38 92 GLU A C 1
ATOM 753 O O . GLU A 1 92 ? -18.244 0.214 27.751 1.00 94.38 92 GLU A O 1
ATOM 758 N N . GLU A 1 93 ? -16.965 1.942 27.146 1.00 94.69 93 GLU A N 1
ATOM 759 C CA . GLU A 1 93 ? -17.874 2.959 27.683 1.00 94.69 93 GLU A CA 1
ATOM 760 C C . GLU A 1 93 ? -19.113 3.126 26.810 1.00 94.69 93 GLU A C 1
ATOM 762 O O . GLU A 1 93 ? -20.227 3.136 27.337 1.00 94.69 93 GLU A O 1
ATOM 767 N N . ALA A 1 94 ? -18.934 3.157 25.488 1.00 94.31 94 ALA A N 1
ATOM 768 C CA . ALA A 1 94 ? -20.046 3.208 24.549 1.00 94.31 94 ALA A CA 1
ATOM 769 C C . ALA A 1 94 ? -20.953 1.977 24.657 1.00 94.31 94 ALA A C 1
ATOM 771 O O . ALA A 1 94 ? -22.173 2.105 24.634 1.00 94.31 94 ALA A O 1
ATOM 772 N N . GLU A 1 95 ? -20.378 0.785 24.823 1.00 96.00 95 GLU A N 1
ATOM 773 C CA . GLU A 1 95 ? -21.131 -0.457 25.007 1.00 96.00 95 GLU A CA 1
ATOM 774 C C . GLU A 1 95 ? -21.942 -0.451 26.304 1.00 96.00 95 GLU A C 1
ATOM 776 O O . GLU A 1 95 ? -23.129 -0.784 26.288 1.00 96.00 95 GLU A O 1
ATOM 781 N N . ARG A 1 96 ? -21.350 -0.008 27.421 1.00 97.12 96 ARG A N 1
ATOM 782 C CA . ARG A 1 96 ? -22.082 0.132 28.691 1.00 97.12 96 ARG A CA 1
ATOM 783 C C . ARG A 1 96 ? -23.225 1.138 28.587 1.00 97.12 96 ARG A C 1
ATOM 785 O O . ARG A 1 96 ? -24.320 0.854 29.075 1.00 97.12 96 ARG A O 1
ATOM 792 N N . ASP A 1 97 ? -22.991 2.283 27.955 1.00 95.62 97 ASP A N 1
ATOM 793 C CA . ASP A 1 97 ? -24.009 3.324 27.796 1.00 95.62 97 ASP A CA 1
ATOM 794 C C . ASP A 1 97 ? -25.122 2.897 26.829 1.00 95.62 97 ASP A C 1
ATOM 796 O O . ASP A 1 97 ? -26.304 3.133 27.083 1.00 95.62 97 ASP A O 1
ATOM 800 N N . ALA A 1 98 ? -24.787 2.180 25.758 1.00 96.50 98 ALA A N 1
ATOM 801 C CA . ALA A 1 98 ? -25.767 1.610 24.839 1.00 96.50 98 ALA A CA 1
ATOM 802 C C . ALA A 1 98 ? -26.657 0.566 25.522 1.00 96.50 98 ALA A C 1
ATOM 804 O O . ALA A 1 98 ? -27.872 0.584 25.332 1.00 96.50 98 ALA A O 1
ATOM 805 N N . VAL A 1 99 ? -26.085 -0.293 26.373 1.00 96.94 99 VAL A N 1
ATOM 806 C CA . VAL A 1 99 ? -26.859 -1.243 27.192 1.00 96.94 99 VAL A CA 1
ATOM 807 C C . VAL A 1 99 ? -27.770 -0.505 28.176 1.00 96.94 99 VAL A C 1
ATOM 809 O O . VAL A 1 99 ? -28.934 -0.875 28.321 1.00 96.94 99 VAL A O 1
ATOM 812 N N . ALA A 1 100 ? -27.274 0.548 28.830 1.00 96.25 100 ALA A N 1
ATOM 813 C CA . ALA A 1 100 ? -28.046 1.316 29.806 1.00 96.25 100 ALA A CA 1
ATOM 814 C C . ALA A 1 100 ? -29.182 2.138 29.170 1.00 96.25 100 ALA A C 1
ATOM 816 O O . ALA A 1 100 ? -30.251 2.282 29.764 1.00 96.25 100 ALA A O 1
ATOM 817 N N . THR A 1 101 ? -28.962 2.683 27.972 1.00 95.19 101 THR A N 1
ATOM 818 C CA . THR A 1 101 ? -29.902 3.594 27.296 1.00 95.19 101 THR A CA 1
ATOM 819 C C . THR A 1 101 ? -30.763 2.917 26.229 1.00 95.19 101 THR A C 1
ATOM 821 O O . THR A 1 101 ? -31.752 3.505 25.788 1.00 95.19 101 THR A O 1
ATOM 824 N N . GLY A 1 102 ? -30.393 1.713 25.786 1.00 95.31 102 GLY A N 1
ATOM 825 C CA . GLY A 1 102 ? -31.013 1.016 24.657 1.00 95.31 102 GLY A CA 1
ATOM 826 C C . GLY A 1 102 ? -30.769 1.687 23.300 1.00 95.31 102 GLY A C 1
ATOM 827 O O . GLY A 1 102 ? -31.479 1.393 22.338 1.00 95.31 102 GLY A O 1
ATOM 828 N N . LYS A 1 103 ? -29.818 2.625 23.211 1.00 95.69 103 LYS A N 1
ATOM 829 C CA . LYS A 1 103 ? -29.522 3.377 21.984 1.00 95.69 103 LYS A CA 1
ATOM 830 C C . LYS A 1 103 ? -28.426 2.690 21.162 1.00 95.69 103 LYS A C 1
ATOM 832 O O . LYS A 1 103 ? -27.546 2.053 21.735 1.00 95.69 103 LYS A O 1
ATOM 837 N N . PRO A 1 104 ? -28.448 2.825 19.824 1.00 94.06 104 PRO A N 1
ATOM 838 C CA . PRO A 1 104 ? -27.413 2.254 18.974 1.00 94.06 104 PRO A CA 1
ATOM 839 C C . PRO A 1 104 ? -26.068 2.955 19.189 1.00 94.06 104 PRO A C 1
ATOM 841 O O . PRO A 1 104 ? -26.016 4.162 19.436 1.00 94.06 104 PRO A O 1
ATOM 844 N N . ILE A 1 105 ? -24.990 2.187 19.032 1.00 93.25 105 ILE A N 1
ATOM 845 C CA . ILE A 1 105 ? -23.620 2.698 18.990 1.00 93.25 105 ILE A CA 1
ATOM 846 C C . ILE A 1 105 ? -23.297 3.067 17.543 1.00 93.25 105 ILE A C 1
ATOM 848 O O . ILE A 1 105 ? -23.351 2.211 16.659 1.00 93.25 105 ILE A O 1
ATOM 852 N N . ILE A 1 106 ? -22.937 4.325 17.304 1.00 90.38 106 ILE A N 1
ATOM 853 C CA . ILE A 1 106 ? -22.523 4.828 15.992 1.00 90.38 106 ILE A CA 1
ATOM 854 C C . ILE A 1 106 ? -21.018 5.128 16.048 1.00 90.38 106 ILE A C 1
ATOM 856 O O . ILE A 1 106 ? -20.620 6.056 16.754 1.00 90.38 106 ILE A O 1
ATOM 860 N N . PRO A 1 107 ? -20.157 4.364 15.353 1.00 86.88 107 PRO A N 1
ATOM 861 C CA . PRO A 1 107 ? -18.729 4.664 15.297 1.00 86.88 107 PRO A CA 1
ATOM 862 C C . PRO A 1 107 ? -18.474 5.976 14.540 1.00 86.88 107 PRO A C 1
ATOM 864 O O . PRO A 1 107 ? -19.112 6.253 13.526 1.00 86.88 107 PRO A O 1
ATOM 867 N N . PHE A 1 108 ? -17.526 6.774 15.025 1.00 78.50 108 PHE A N 1
ATOM 868 C CA . PHE A 1 108 ? -17.117 8.050 14.444 1.00 78.50 108 PHE A CA 1
ATOM 869 C C . PHE A 1 108 ? -15.596 8.066 14.255 1.00 78.50 108 PHE A C 1
ATOM 871 O O . PHE A 1 108 ? -14.829 7.871 15.196 1.00 78.50 108 PHE A O 1
ATOM 878 N N . GLY A 1 109 ? -15.135 8.274 13.028 1.00 68.88 109 GLY A N 1
ATOM 879 C CA . GLY A 1 109 ? -13.721 8.177 12.665 1.00 68.88 109 GLY A CA 1
ATOM 880 C C . GLY A 1 109 ? -13.561 7.910 11.171 1.00 68.88 109 GLY A C 1
ATOM 881 O O . GLY A 1 109 ? -14.570 7.922 10.460 1.00 68.88 109 GLY A O 1
ATOM 882 N N . PRO A 1 110 ? -12.328 7.685 10.678 1.00 63.62 110 PRO A N 1
ATOM 883 C CA . PRO A 1 110 ? -12.096 7.309 9.291 1.00 63.62 110 PRO A CA 1
ATOM 884 C C . PRO A 1 110 ? -12.727 5.936 9.042 1.00 63.62 110 PRO A C 1
ATOM 886 O O . PRO A 1 110 ? -12.118 4.890 9.236 1.00 63.62 110 PRO A O 1
ATOM 889 N N . MET A 1 111 ? -13.993 5.944 8.636 1.00 60.31 111 MET A N 1
ATOM 890 C CA . MET A 1 111 ? -14.621 4.772 8.062 1.00 60.31 111 MET A CA 1
ATOM 891 C C . MET A 1 111 ? -13.942 4.574 6.721 1.00 60.31 111 MET A C 1
ATOM 893 O O . MET A 1 111 ? -14.126 5.373 5.804 1.00 60.31 111 MET A O 1
ATOM 897 N N . ILE A 1 112 ? -13.109 3.543 6.638 1.00 65.06 112 ILE A N 1
ATOM 898 C CA . ILE A 1 112 ? -12.673 3.019 5.354 1.00 65.06 112 ILE A CA 1
ATOM 899 C C . ILE A 1 112 ? -13.962 2.703 4.592 1.00 65.06 112 ILE A C 1
ATOM 901 O O . ILE A 1 112 ? -14.688 1.779 4.958 1.00 65.06 112 ILE A O 1
ATOM 905 N N . ASP A 1 113 ? -14.290 3.528 3.599 1.00 74.00 113 ASP A N 1
ATOM 906 C CA . ASP A 1 113 ? -15.440 3.298 2.738 1.00 74.00 113 ASP A CA 1
ATOM 907 C C . ASP A 1 113 ? -15.188 1.971 2.018 1.00 74.00 113 ASP A C 1
ATOM 909 O O . ASP A 1 113 ? -14.304 1.864 1.168 1.00 74.00 113 ASP A O 1
ATOM 913 N N . THR A 1 114 ? -15.914 0.924 2.411 1.00 77.31 114 THR A N 1
ATOM 914 C CA . THR A 1 114 ? -15.727 -0.410 1.837 1.00 77.31 114 THR A CA 1
ATOM 915 C C . THR A 1 114 ? -16.073 -0.418 0.354 1.00 77.31 114 THR A C 1
ATOM 917 O O . THR A 1 114 ? -15.446 -1.156 -0.400 1.00 77.31 114 THR A O 1
ATOM 920 N N . GLY A 1 115 ? -16.997 0.447 -0.080 1.00 81.25 115 GLY A N 1
ATOM 921 C CA . GLY A 1 115 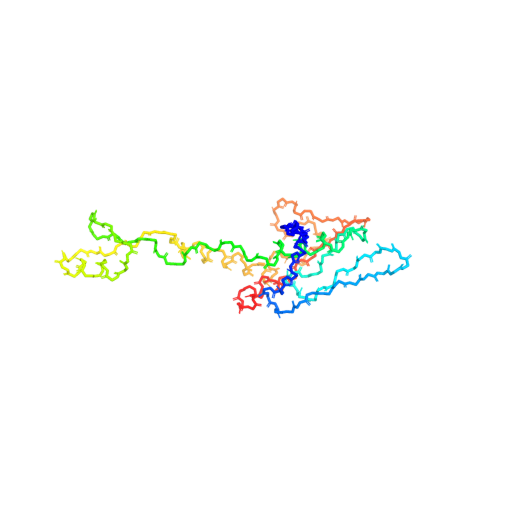? -17.289 0.660 -1.492 1.00 81.25 115 GLY A CA 1
ATOM 922 C C . GLY A 1 115 ? -16.110 1.292 -2.226 1.00 81.25 115 GLY A C 1
ATOM 923 O O . GLY A 1 115 ? -15.787 0.868 -3.332 1.00 81.25 115 GLY A O 1
ATOM 924 N N . GLU A 1 116 ? -15.418 2.245 -1.602 1.00 82.12 116 GLU A N 1
ATOM 925 C CA . GLU A 1 116 ? -14.176 2.803 -2.146 1.00 82.12 116 GLU A CA 1
ATOM 926 C C . GLU A 1 116 ? -13.060 1.758 -2.199 1.00 82.12 116 GLU A C 1
ATOM 928 O O . GLU A 1 116 ? -12.402 1.624 -3.226 1.00 82.12 116 GLU A O 1
ATOM 933 N N . VAL A 1 117 ? -12.888 0.946 -1.153 1.00 84.81 117 VAL A N 1
ATOM 934 C CA . VAL A 1 117 ? -11.908 -0.153 -1.152 1.00 84.81 117 VAL A CA 1
ATOM 935 C C . VAL A 1 117 ? -12.188 -1.158 -2.261 1.00 84.81 117 VAL A C 1
ATOM 937 O O . VAL A 1 117 ? -11.251 -1.605 -2.920 1.00 84.81 117 VAL A O 1
ATOM 940 N N . ASP A 1 118 ? -13.447 -1.520 -2.486 1.00 86.44 118 ASP A N 1
ATOM 941 C CA . ASP A 1 118 ? -13.812 -2.450 -3.552 1.00 86.44 118 ASP A CA 1
ATOM 942 C C . ASP A 1 118 ? -13.582 -1.832 -4.936 1.00 86.44 118 ASP A C 1
ATOM 944 O O . ASP A 1 118 ? -13.048 -2.503 -5.823 1.00 86.44 118 ASP A O 1
ATOM 948 N N . ARG A 1 119 ? -13.873 -0.534 -5.105 1.00 88.38 119 ARG A N 1
ATOM 949 C CA . ARG A 1 119 ? -13.580 0.219 -6.337 1.00 88.38 119 ARG A CA 1
ATOM 950 C C . ARG A 1 119 ? -12.078 0.277 -6.623 1.00 88.38 119 ARG A C 1
ATOM 952 O O . ARG A 1 119 ? -11.655 -0.000 -7.743 1.00 88.38 119 ARG A O 1
ATOM 959 N N . LEU A 1 120 ? -11.272 0.581 -5.605 1.00 88.75 120 LEU A N 1
ATOM 960 C CA . LEU A 1 120 ? -9.811 0.629 -5.697 1.00 88.75 120 LEU A CA 1
ATOM 961 C C . LEU A 1 120 ? -9.215 -0.761 -5.945 1.00 88.75 120 LEU A C 1
ATOM 963 O O . LEU A 1 120 ? -8.290 -0.895 -6.741 1.00 88.75 120 LEU A O 1
ATOM 967 N N . ARG A 1 121 ? -9.761 -1.814 -5.324 1.00 90.25 121 ARG A N 1
ATOM 968 C CA . ARG A 1 121 ? -9.340 -3.201 -5.575 1.00 90.25 121 ARG A CA 1
ATOM 969 C C . ARG A 1 121 ? -9.639 -3.627 -7.013 1.00 90.25 121 ARG A C 1
ATOM 971 O O . ARG A 1 121 ? -8.807 -4.301 -7.618 1.00 90.25 121 ARG A O 1
ATOM 978 N N . ALA A 1 122 ? -10.786 -3.229 -7.564 1.00 86.12 122 ALA A N 1
ATOM 979 C CA . ALA A 1 122 ? -11.124 -3.484 -8.962 1.00 86.12 122 ALA A CA 1
ATOM 980 C C . ALA A 1 122 ? -10.152 -2.767 -9.914 1.00 86.12 122 ALA A C 1
ATOM 982 O O . ALA A 1 122 ? -9.588 -3.410 -10.797 1.00 86.12 122 ALA A O 1
ATOM 983 N N . ALA A 1 123 ? -9.875 -1.480 -9.678 1.00 84.62 123 ALA A N 1
ATOM 984 C CA . ALA A 1 123 ? -8.881 -0.731 -10.450 1.00 84.62 123 ALA A CA 1
ATOM 985 C C . ALA A 1 123 ? -7.487 -1.377 -10.369 1.00 84.62 123 ALA A C 1
ATOM 987 O O . ALA A 1 123 ? -6.822 -1.560 -11.381 1.00 84.62 123 ALA A O 1
ATOM 988 N N . LEU A 1 124 ? -7.059 -1.805 -9.180 1.00 88.25 124 LEU A N 1
ATOM 989 C CA . LEU A 1 124 ? -5.769 -2.472 -8.999 1.00 88.25 124 LEU A CA 1
ATOM 990 C C . LEU A 1 124 ? -5.700 -3.836 -9.707 1.00 88.25 124 LEU A C 1
ATOM 992 O O . LEU A 1 124 ? -4.638 -4.215 -10.195 1.00 88.25 124 LEU A O 1
ATOM 996 N N . SER A 1 125 ? -6.822 -4.556 -9.796 1.00 86.62 125 SER A N 1
ATOM 997 C CA . SER A 1 125 ? -6.912 -5.828 -10.531 1.00 86.62 125 SER A CA 1
ATOM 998 C C . SER A 1 125 ? -6.751 -5.612 -12.039 1.00 86.62 125 SER A C 1
ATOM 1000 O O . SER A 1 125 ? -5.971 -6.319 -12.665 1.00 86.62 125 SER A O 1
ATOM 1002 N N . PHE A 1 126 ? -7.354 -4.555 -12.596 1.00 82.69 126 PHE A N 1
ATOM 1003 C CA . PHE A 1 126 ? -7.162 -4.143 -13.995 1.00 82.69 126 PHE A CA 1
ATOM 1004 C C . PHE A 1 126 ? -5.678 -3.893 -14.345 1.00 82.69 126 PHE A C 1
ATOM 1006 O O . PHE A 1 126 ? -5.190 -4.306 -15.405 1.00 82.69 126 PHE A O 1
ATOM 1013 N N . TYR A 1 127 ? -4.914 -3.287 -13.427 1.00 80.56 127 TYR A N 1
ATOM 1014 C CA . TYR A 1 127 ? -3.458 -3.168 -13.573 1.00 80.56 127 TYR A CA 1
ATOM 1015 C C . TYR A 1 127 ? -2.745 -4.523 -13.450 1.00 80.56 127 TYR A C 1
ATOM 1017 O O . TYR A 1 127 ? -1.890 -4.844 -14.277 1.00 80.56 127 TYR A O 1
ATOM 1025 N N . ALA A 1 128 ? -3.105 -5.343 -12.459 1.00 82.81 128 ALA A N 1
ATOM 1026 C CA . ALA A 1 128 ? -2.472 -6.641 -12.209 1.00 82.81 128 ALA A CA 1
ATOM 1027 C C . ALA A 1 128 ? -2.647 -7.642 -13.366 1.00 82.81 128 ALA A C 1
ATOM 1029 O O . ALA A 1 128 ? -1.727 -8.419 -13.656 1.00 82.81 128 ALA A O 1
ATOM 1030 N N . ASP A 1 129 ? -3.800 -7.603 -14.030 1.00 81.31 129 ASP A N 1
ATOM 1031 C CA . ASP A 1 129 ? -4.164 -8.487 -15.140 1.00 81.31 129 ASP A CA 1
ATOM 1032 C C . ASP A 1 129 ? -3.662 -7.979 -16.495 1.00 81.31 129 ASP A C 1
ATOM 1034 O O . ASP A 1 129 ? -3.764 -8.684 -17.502 1.00 81.31 129 ASP A O 1
ATOM 1038 N N . ARG A 1 130 ? -3.019 -6.801 -16.512 1.00 70.88 130 ARG A N 1
ATOM 1039 C CA . ARG A 1 130 ? -2.543 -6.121 -17.725 1.00 70.88 130 ARG A CA 1
ATOM 1040 C C . ARG A 1 130 ? -3.685 -5.783 -18.685 1.00 70.88 130 ARG A C 1
ATOM 1042 O O . ARG A 1 130 ? -3.452 -5.643 -19.877 1.00 70.88 130 ARG A O 1
ATOM 1049 N N . GLU A 1 131 ? -4.904 -5.613 -18.178 1.00 65.69 131 GLU A N 1
ATOM 1050 C CA . GLU A 1 131 ? -6.063 -5.204 -18.983 1.00 65.69 131 GLU A CA 1
ATOM 1051 C C . GLU A 1 131 ? -5.966 -3.740 -19.444 1.00 65.69 131 GLU A C 1
ATOM 1053 O O . GLU A 1 131 ? -6.617 -3.345 -20.407 1.00 65.69 131 GLU A O 1
ATOM 1058 N N . HIS A 1 132 ? -5.082 -2.956 -18.822 1.00 64.25 132 HIS A N 1
ATOM 1059 C CA . HIS A 1 132 ? -4.631 -1.664 -19.343 1.00 64.25 132 HIS A CA 1
ATOM 1060 C C . HIS A 1 132 ? -3.742 -1.779 -20.595 1.00 64.25 132 HIS A C 1
ATOM 1062 O O . HIS A 1 132 ? -3.428 -0.757 -21.205 1.00 64.25 132 HIS A O 1
ATOM 1068 N N . TYR A 1 133 ? -3.346 -3.000 -20.987 1.00 58.38 133 TYR A N 1
ATOM 1069 C CA . TYR A 1 133 ? -2.611 -3.286 -22.215 1.00 58.38 133 TYR A CA 1
ATOM 1070 C C . TYR A 1 133 ? -3.487 -3.962 -23.278 1.00 58.38 133 TYR A C 1
ATOM 1072 O O . TYR A 1 133 ? -3.958 -5.085 -23.114 1.00 58.38 133 TYR A O 1
ATOM 1080 N N . TYR A 1 134 ? -3.612 -3.320 -24.438 1.00 52.62 134 TYR A N 1
ATOM 1081 C CA . TYR A 1 134 ? -4.216 -3.869 -25.644 1.00 52.62 134 TYR A CA 1
ATOM 1082 C C . TYR A 1 134 ? -3.117 -4.332 -26.614 1.00 52.62 134 TYR A C 1
ATOM 1084 O O . TYR A 1 134 ? -2.471 -3.524 -27.278 1.00 52.62 134 TYR A O 1
ATOM 1092 N N . PHE A 1 135 ? -2.890 -5.647 -26.695 1.00 49.81 135 PHE A N 1
ATOM 1093 C CA . PHE A 1 135 ? -1.807 -6.260 -27.487 1.00 49.81 135 PHE A CA 1
ATOM 1094 C C . PHE A 1 135 ? -2.067 -6.306 -29.008 1.00 49.81 135 PHE A C 1
ATOM 1096 O O . PHE A 1 135 ? -1.183 -6.692 -29.771 1.00 49.81 135 PHE A O 1
ATOM 1103 N N . GLU A 1 136 ? -3.270 -5.950 -29.468 1.00 47.41 136 GLU A N 1
ATOM 1104 C CA . GLU A 1 136 ? -3.763 -6.312 -30.807 1.00 47.41 136 GLU A CA 1
ATOM 1105 C C . GLU A 1 136 ? -3.753 -5.196 -31.857 1.00 47.41 136 GLU A C 1
ATOM 1107 O O . GLU A 1 136 ? -4.395 -5.319 -32.900 1.00 47.41 136 GLU A O 1
ATOM 1112 N N . SER A 1 137 ? -2.999 -4.117 -31.666 1.00 46.69 137 SER A N 1
ATOM 1113 C CA . SER A 1 137 ? -2.825 -3.161 -32.757 1.00 46.69 137 SER A CA 1
ATOM 1114 C C . SER A 1 137 ? -1.354 -2.930 -33.055 1.00 46.69 137 SER A C 1
ATOM 1116 O O . SER A 1 137 ? -0.557 -2.656 -32.166 1.00 46.69 137 SER A O 1
ATOM 1118 N N . GLY A 1 138 ? -0.997 -2.975 -34.343 1.00 51.41 138 GLY A N 1
ATOM 1119 C CA . GLY A 1 138 ? 0.287 -2.476 -34.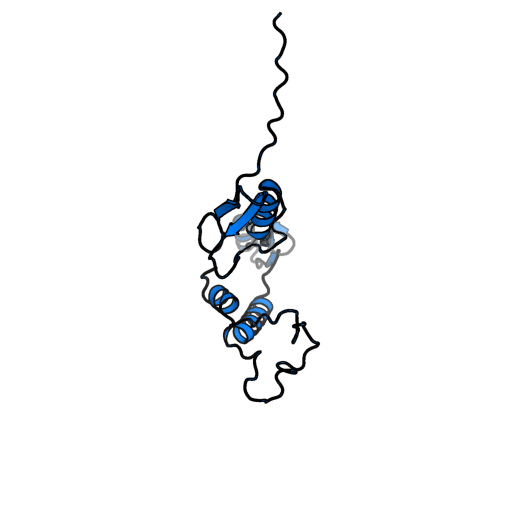849 1.00 51.41 138 GLY A CA 1
ATOM 1120 C C . GLY A 1 138 ? 0.476 -0.965 -34.647 1.00 51.41 138 GLY A C 1
ATOM 1121 O O . GLY A 1 138 ? 1.356 -0.376 -35.264 1.00 51.41 138 GLY A O 1
ATOM 1122 N N . ASN A 1 139 ? -0.363 -0.349 -33.812 1.00 50.94 139 ASN A N 1
ATOM 1123 C CA . ASN A 1 139 ? -0.280 1.006 -33.330 1.00 50.94 139 ASN A CA 1
ATOM 1124 C C . ASN A 1 139 ? -0.138 0.953 -31.801 1.00 50.94 139 ASN A C 1
ATOM 1126 O O . ASN A 1 139 ? -1.115 0.989 -31.059 1.00 50.94 139 ASN A O 1
ATOM 1130 N N . TRP A 1 140 ? 1.103 0.857 -31.338 1.00 48.84 140 TRP A N 1
ATOM 1131 C CA . TRP A 1 140 ? 1.496 0.751 -29.926 1.00 48.84 140 TRP A CA 1
ATOM 1132 C C . TRP A 1 140 ? 1.091 1.967 -29.055 1.00 48.84 140 TRP A C 1
ATOM 1134 O O . TRP A 1 140 ? 1.449 2.029 -27.887 1.00 48.84 140 TRP A O 1
ATOM 1144 N N . ASP A 1 141 ? 0.348 2.927 -29.615 1.00 49.78 141 ASP A N 1
ATOM 1145 C CA . ASP A 1 141 ? 0.303 4.334 -29.196 1.00 49.78 141 ASP A CA 1
ATOM 1146 C C . ASP A 1 141 ? -1.043 4.782 -28.583 1.00 49.78 141 ASP A C 1
ATOM 1148 O O . ASP A 1 141 ? -1.211 5.931 -28.194 1.00 49.78 141 ASP A O 1
ATOM 1152 N N . THR A 1 142 ? -2.042 3.899 -28.458 1.00 49.59 142 THR A N 1
ATOM 1153 C CA . THR A 1 142 ? -3.285 4.225 -27.717 1.00 49.59 142 THR A CA 1
ATOM 1154 C C . THR A 1 142 ? -3.802 3.005 -26.973 1.00 49.59 142 THR A C 1
ATOM 1156 O O . THR A 1 142 ? -4.782 2.372 -27.352 1.00 49.59 142 THR A O 1
ATOM 1159 N N . VAL A 1 143 ? -3.087 2.632 -25.919 1.00 47.41 143 VAL A N 1
ATOM 1160 C CA . VAL A 1 143 ? -3.341 1.372 -25.218 1.00 47.41 143 VAL A CA 1
ATOM 1161 C C . VAL A 1 143 ? -4.551 1.451 -24.266 1.00 47.41 143 VAL A C 1
ATOM 1163 O O . VAL A 1 143 ? -5.157 0.428 -23.969 1.00 47.41 143 VAL A O 1
ATOM 1166 N N . SER A 1 144 ? -4.972 2.657 -23.859 1.00 48.78 144 SER A N 1
ATOM 1167 C CA . SER A 1 144 ? -6.053 2.848 -22.872 1.00 48.78 144 SER A CA 1
ATOM 1168 C C . SER A 1 144 ? -7.092 3.932 -23.204 1.00 48.78 144 SER A C 1
ATOM 1170 O O . SER A 1 144 ? -8.101 4.034 -22.513 1.00 48.78 144 SER A O 1
ATOM 1172 N N . GLY A 1 145 ? -6.886 4.759 -24.238 1.00 47.75 145 GLY A N 1
ATOM 1173 C CA . GLY A 1 145 ? -7.773 5.897 -24.543 1.00 47.75 145 GLY A CA 1
ATOM 1174 C C . GLY A 1 145 ? -7.720 7.056 -23.529 1.00 47.75 145 GLY A C 1
ATOM 1175 O O . GLY A 1 145 ? -8.469 8.023 -23.674 1.00 47.75 145 GLY A O 1
ATOM 1176 N N . GLU A 1 146 ? -6.838 6.986 -22.531 1.00 44.03 146 GLU A N 1
ATOM 1177 C CA . GLU A 1 146 ? -6.556 8.061 -21.575 1.00 44.03 146 GLU A CA 1
ATOM 1178 C C . GLU A 1 146 ? -5.456 9.011 -22.098 1.00 44.03 146 GLU A C 1
ATOM 1180 O O . GLU A 1 146 ? -4.712 8.648 -23.015 1.00 44.03 146 GLU A O 1
ATOM 1185 N N . PRO A 1 147 ? -5.330 10.242 -21.555 1.00 44.72 147 PRO A N 1
ATOM 1186 C CA . PRO A 1 147 ? -4.221 11.133 -21.889 1.00 44.72 147 PRO A CA 1
ATOM 1187 C C . PRO A 1 147 ? -2.870 10.451 -21.641 1.00 44.72 147 PRO A C 1
ATOM 1189 O O . PRO A 1 147 ? -2.692 9.787 -20.625 1.00 44.72 147 PRO A O 1
ATOM 1192 N N . LEU A 1 148 ? -1.924 10.650 -22.564 1.00 44.25 148 LEU A N 1
ATOM 1193 C CA . LEU A 1 148 ? -0.561 10.108 -22.519 1.00 44.25 148 LEU A CA 1
ATOM 1194 C C . LEU A 1 148 ? 0.082 10.273 -21.128 1.00 44.25 148 LEU A C 1
ATOM 1196 O O . LEU A 1 148 ? 0.528 11.365 -20.772 1.00 44.25 148 LEU A O 1
ATOM 1200 N N . ASN A 1 149 ? 0.194 9.180 -20.373 1.00 45.78 149 ASN A N 1
ATOM 1201 C CA . ASN A 1 149 ? 1.138 9.070 -19.262 1.00 45.78 149 ASN A CA 1
ATOM 1202 C C . ASN A 1 149 ? 2.466 8.609 -19.876 1.00 45.78 149 ASN A C 1
ATOM 1204 O O . ASN A 1 149 ? 2.695 7.424 -20.082 1.00 45.78 149 ASN A O 1
ATOM 1208 N N . ILE A 1 150 ? 3.241 9.601 -20.316 1.00 46.03 150 ILE A N 1
ATOM 1209 C CA . ILE A 1 150 ? 4.344 9.539 -21.288 1.00 46.03 150 ILE A CA 1
AT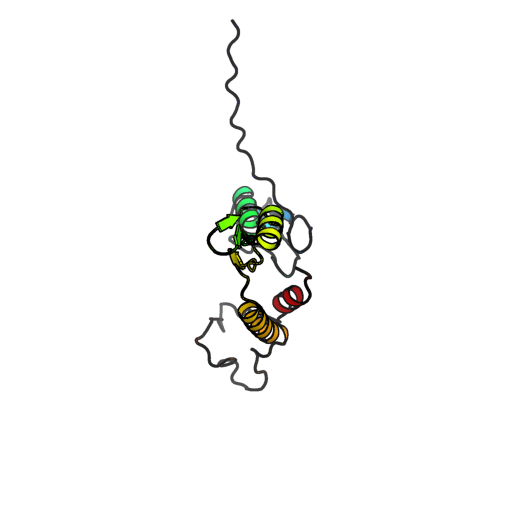OM 1210 C C . ILE A 1 150 ? 5.270 8.329 -21.143 1.00 46.03 150 ILE A C 1
ATOM 1212 O O . ILE A 1 150 ? 5.791 8.083 -20.056 1.00 46.03 150 ILE A O 1
ATOM 1216 N N . LEU A 1 151 ? 5.626 7.752 -22.297 1.00 46.12 151 LEU A N 1
ATOM 1217 C CA . LEU A 1 151 ? 6.939 7.169 -22.549 1.00 46.12 151 LEU A CA 1
ATOM 1218 C C . LEU A 1 151 ? 7.460 7.514 -23.968 1.00 46.12 151 LEU A C 1
ATOM 1220 O O . LEU A 1 151 ? 6.672 7.912 -24.829 1.00 46.12 151 LEU A O 1
ATOM 1224 N N . TRP A 1 152 ? 8.782 7.451 -24.186 1.00 40.88 152 TRP A N 1
ATOM 1225 C CA . TRP A 1 152 ? 9.471 7.920 -25.403 1.00 40.88 152 TRP A CA 1
ATOM 1226 C C . TRP A 1 152 ? 10.001 6.774 -26.293 1.00 40.88 152 TRP A C 1
ATOM 1228 O O . TRP A 1 152 ? 10.580 5.803 -25.822 1.00 40.88 152 TRP A O 1
ATOM 1238 N N . CYS A 1 153 ? 9.911 6.956 -27.621 1.00 43.97 153 CYS A N 1
ATOM 1239 C CA . CYS A 1 153 ? 10.531 6.101 -28.643 1.00 43.97 153 CYS A CA 1
ATOM 1240 C C . CYS A 1 153 ? 11.641 6.881 -29.379 1.00 43.97 153 CYS A C 1
ATOM 1242 O O . CYS A 1 153 ? 11.364 7.826 -30.120 1.00 43.97 153 CYS A O 1
ATOM 1244 N N . GLY A 1 154 ? 12.908 6.521 -29.147 1.00 55.97 154 GLY A N 1
ATOM 1245 C CA . GLY A 1 154 ? 14.089 7.302 -29.541 1.00 55.97 154 GLY A CA 1
ATOM 1246 C C . GLY A 1 154 ? 15.172 7.224 -28.460 1.00 55.97 154 GLY A C 1
ATOM 1247 O O . GLY A 1 154 ? 15.324 6.181 -27.836 1.00 55.97 154 GLY A O 1
ATOM 1248 N N . GLU A 1 155 ? 15.925 8.299 -28.211 1.00 47.19 155 GLU A N 1
ATOM 1249 C CA . GLU A 1 155 ? 16.985 8.319 -27.178 1.00 47.19 155 GLU A CA 1
ATOM 1250 C C . GLU A 1 155 ? 16.490 8.407 -25.715 1.00 47.19 155 GLU A C 1
ATOM 1252 O O . GLU A 1 155 ? 17.312 8.614 -24.831 1.00 47.19 155 GLU A O 1
ATOM 1257 N N . GLU A 1 156 ? 15.203 8.202 -25.408 1.00 35.84 156 GLU A N 1
ATOM 1258 C CA . GLU A 1 156 ? 14.681 8.212 -24.024 1.00 35.84 156 GLU A CA 1
ATOM 1259 C C . GLU A 1 156 ? 13.521 7.209 -23.812 1.00 35.84 156 GLU A C 1
ATOM 1261 O O . GLU A 1 156 ? 13.028 6.696 -24.811 1.00 35.84 156 GLU A O 1
ATOM 1266 N N . PRO A 1 157 ? 13.150 6.844 -22.556 1.00 49.12 157 PRO A N 1
ATOM 1267 C CA . PRO A 1 157 ? 12.710 5.478 -22.232 1.00 49.12 157 PRO A CA 1
ATOM 1268 C C . PRO A 1 157 ? 11.195 5.192 -22.214 1.00 49.12 157 PRO A C 1
ATOM 1270 O O . PRO A 1 157 ? 10.388 6.055 -21.864 1.00 49.12 157 PRO A O 1
ATOM 1273 N N . ASP A 1 158 ? 10.890 3.901 -22.444 1.00 50.78 158 ASP A N 1
ATOM 1274 C CA . ASP A 1 158 ? 9.629 3.190 -22.176 1.00 50.78 158 ASP A CA 1
ATOM 1275 C C . ASP A 1 158 ? 9.713 2.296 -20.909 1.00 50.78 158 ASP A C 1
ATOM 1277 O O . ASP A 1 158 ? 10.561 1.408 -20.825 1.00 50.78 158 ASP A O 1
ATOM 1281 N N . PHE A 1 159 ? 8.813 2.479 -19.930 1.00 48.78 159 PHE A N 1
ATOM 1282 C CA . PHE A 1 159 ? 8.614 1.623 -18.749 1.00 48.78 159 PHE A CA 1
ATOM 1283 C C . PHE A 1 159 ? 7.287 0.857 -18.868 1.00 48.78 159 PHE A C 1
ATOM 1285 O O . PHE A 1 159 ? 6.215 1.406 -18.640 1.00 48.78 159 PHE A O 1
ATOM 1292 N N . ILE A 1 160 ? 7.346 -0.430 -19.216 1.00 55.06 160 ILE A N 1
ATOM 1293 C CA . ILE A 1 160 ? 6.157 -1.293 -19.274 1.00 55.06 160 ILE A CA 1
ATOM 1294 C C . ILE A 1 160 ? 5.879 -1.838 -17.865 1.00 55.06 160 ILE A C 1
ATOM 1296 O O . ILE A 1 160 ? 6.681 -2.607 -17.333 1.00 55.06 160 ILE A O 1
ATOM 1300 N N . GLU A 1 161 ? 4.750 -1.462 -17.262 1.00 61.25 161 GLU A N 1
ATOM 1301 C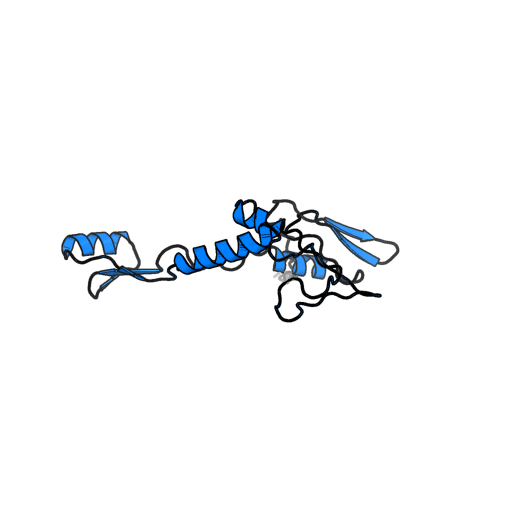 CA . GLU A 1 161 ? 4.301 -2.00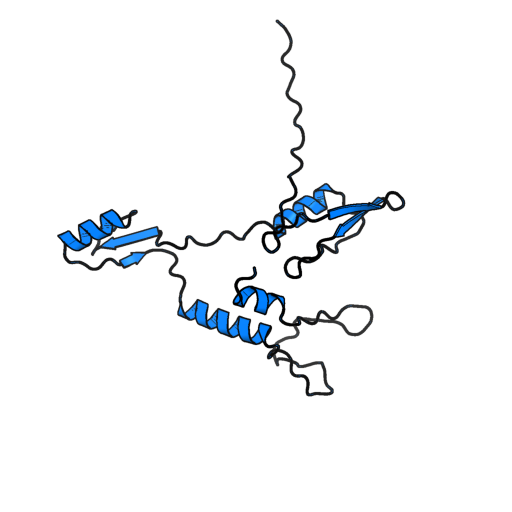7 -15.979 1.00 61.25 161 GLU A CA 1
ATOM 1302 C C . GLU A 1 161 ? 3.696 -3.403 -16.192 1.00 61.25 161 GLU A C 1
ATOM 1304 O O . GLU A 1 161 ? 2.544 -3.565 -16.563 1.00 61.25 161 GLU A O 1
ATOM 1309 N N . ASP A 1 162 ? 4.440 -4.474 -15.928 1.00 69.81 162 ASP A N 1
ATOM 1310 C CA . ASP A 1 162 ? 3.960 -5.855 -16.127 1.00 69.81 162 ASP A CA 1
ATOM 1311 C C . ASP A 1 162 ? 2.853 -6.317 -15.144 1.00 69.81 162 ASP A C 1
ATOM 1313 O O . ASP A 1 162 ? 2.454 -7.487 -15.154 1.00 69.81 162 ASP A O 1
ATOM 1317 N N . GLY A 1 163 ? 2.360 -5.412 -14.294 1.00 72.25 163 GLY A N 1
ATOM 1318 C CA . GLY A 1 163 ? 1.354 -5.668 -13.263 1.00 72.25 163 GLY A CA 1
ATOM 1319 C C . GLY A 1 163 ? 1.883 -6.409 -12.028 1.00 72.25 163 GLY A C 1
ATOM 1320 O O . GLY A 1 163 ? 1.102 -6.705 -11.121 1.00 72.25 163 GLY A O 1
ATOM 1321 N N . SER A 1 164 ? 3.185 -6.716 -11.945 1.00 72.62 164 SER A N 1
ATOM 1322 C CA . SER A 1 164 ? 3.777 -7.499 -10.845 1.00 72.62 164 SER A CA 1
ATOM 1323 C C . SER A 1 164 ? 3.582 -6.854 -9.470 1.00 72.62 164 SER A C 1
ATOM 1325 O O . SER A 1 164 ? 3.182 -7.534 -8.523 1.00 72.62 164 SER A O 1
ATOM 1327 N N . VAL A 1 165 ? 3.782 -5.538 -9.360 1.00 76.88 165 VAL A N 1
ATOM 1328 C CA . VAL A 1 165 ? 3.585 -4.785 -8.109 1.00 76.88 165 VAL A CA 1
ATOM 1329 C C . VAL A 1 165 ? 2.113 -4.774 -7.694 1.00 76.88 165 VAL A C 1
ATOM 1331 O O . VAL A 1 165 ? 1.799 -5.051 -6.537 1.00 76.88 165 VAL A O 1
ATOM 1334 N N . ALA A 1 166 ? 1.202 -4.525 -8.640 1.00 82.00 166 ALA A N 1
ATOM 1335 C CA . ALA A 1 166 ? -0.239 -4.546 -8.386 1.00 82.00 166 ALA A CA 1
ATOM 1336 C C . ALA A 1 166 ? -0.710 -5.928 -7.902 1.00 82.00 166 ALA A C 1
ATOM 1338 O O . ALA A 1 166 ? -1.485 -6.040 -6.951 1.00 82.00 166 ALA A O 1
ATOM 1339 N N . ARG A 1 167 ? -0.175 -6.999 -8.491 1.00 83.12 167 ARG A N 1
ATOM 1340 C CA . ARG A 1 167 ? -0.456 -8.375 -8.071 1.00 83.12 167 ARG A CA 1
ATOM 1341 C C . ARG A 1 167 ? 0.090 -8.681 -6.681 1.00 83.12 167 ARG A C 1
ATOM 1343 O O . ARG A 1 167 ? -0.634 -9.231 -5.856 1.00 83.12 167 ARG A O 1
ATOM 1350 N N . ALA A 1 168 ? 1.328 -8.280 -6.393 1.00 78.38 168 ALA A N 1
ATOM 1351 C CA . ALA A 1 168 ? 1.915 -8.428 -5.063 1.00 78.38 168 ALA A CA 1
ATOM 1352 C C . ALA A 1 168 ? 1.083 -7.696 -3.993 1.00 78.38 168 ALA A C 1
ATOM 1354 O O . ALA A 1 168 ? 0.866 -8.242 -2.909 1.00 78.38 168 ALA A O 1
ATOM 1355 N N . ALA A 1 169 ? 0.555 -6.509 -4.319 1.00 82.19 169 ALA A N 1
ATOM 1356 C CA . ALA A 1 169 ? -0.340 -5.743 -3.450 1.00 82.19 169 ALA A CA 1
ATOM 1357 C C . ALA A 1 169 ? -1.645 -6.491 -3.150 1.00 82.19 169 ALA A C 1
ATOM 1359 O O . ALA A 1 169 ? -2.024 -6.639 -1.986 1.00 82.19 169 ALA A O 1
ATOM 1360 N N . LEU A 1 170 ? -2.314 -7.008 -4.184 1.00 84.88 170 LEU A N 1
ATOM 1361 C CA . LEU A 1 170 ? -3.559 -7.772 -4.043 1.00 84.88 170 LEU A CA 1
ATOM 1362 C C . LEU A 1 170 ? -3.361 -9.067 -3.243 1.00 84.88 170 LEU A C 1
ATOM 1364 O O . LEU A 1 170 ? -4.209 -9.430 -2.427 1.00 84.88 170 LEU A O 1
ATOM 1368 N N . GLU A 1 171 ? -2.222 -9.733 -3.429 1.00 85.94 171 GLU A N 1
ATOM 1369 C CA . GLU A 1 171 ? -1.856 -10.970 -2.730 1.00 85.94 171 GLU A CA 1
ATOM 1370 C C . GLU A 1 171 ? -1.362 -10.742 -1.290 1.00 85.94 171 GLU A C 1
ATOM 1372 O O . GLU A 1 171 ? -1.046 -11.714 -0.601 1.00 85.94 171 GLU A O 1
ATOM 1377 N N . ARG A 1 172 ? -1.304 -9.485 -0.817 1.00 75.31 172 ARG A N 1
ATOM 1378 C CA . ARG A 1 172 ? -0.729 -9.097 0.488 1.00 75.31 172 ARG A CA 1
ATOM 1379 C C . ARG A 1 172 ? 0.706 -9.600 0.672 1.00 75.31 172 ARG A C 1
ATOM 1381 O O . ARG A 1 172 ? 1.097 -10.028 1.755 1.00 75.31 172 ARG A O 1
ATOM 1388 N N . LYS A 1 173 ? 1.474 -9.576 -0.414 1.00 62.16 173 LYS A N 1
ATOM 1389 C CA . LYS A 1 173 ? 2.915 -9.859 -0.436 1.00 62.16 173 LYS A CA 1
ATOM 1390 C C . LYS A 1 173 ? 3.746 -8.569 -0.405 1.00 62.16 173 LYS A C 1
ATOM 1392 O O . LYS A 1 173 ? 4.928 -8.605 -0.737 1.00 62.16 173 LYS A O 1
ATOM 1397 N N . LEU A 1 174 ? 3.096 -7.457 -0.051 1.00 57.50 174 LEU A N 1
ATOM 1398 C CA . LEU A 1 174 ? 3.684 -6.155 0.233 1.00 57.50 174 LEU A CA 1
ATOM 1399 C C . LEU A 1 174 ? 3.742 -5.920 1.742 1.00 57.50 174 LEU A C 1
ATOM 1401 O O . LEU A 1 174 ? 2.740 -6.267 2.407 1.00 57.50 174 LEU A O 1
#

pLDDT: mean 71.51, std 17.17, range [35.84, 97.12]

Organism: Pseudomonas putida (NCBI:txid303)

Sequence (174 aa):
MPTENRSSNTEMVSEMLTCPFCGEKPQITKHHREDIYSFMHRCQVLGPISWGFREDQQAHIEKWNARAQPAPQPHPDPIAWMVGTAFWWTKEEAERDAVATGKPIIPFGPMIDTGEVDRLRAALSFYADREHYYFESGNWDTVSGEPLNILWCGEEPDFIEDGSVARAALERKL

Foldseek 3Di:
DDDDDDDPPPPPLDDQDAAPQPRHGWDWDQDPVPRFIFTADDDPQQGTDPDDRNDDPSVRRVVNCVSRDDDPDFDQFFCWKDFPHDIGRDPVVLVVVCVVPVGDIDGHGPDPPVVVVVVVLVVLVCLLVVVLADPPDPCRPCSHVDPDPDDDDDPGGDDDRNSPNSVCVNVVSD

Secondary structure (DSSP, 8-state):
-PPP---------PPPPPPTTT-PPPEEEEETTTTEEEEE---TTT------TT--HHHHHHHHHHHHSPP-PPPSS-SEEEETTEEESSHHHHHHHHHHH-PPEEEES----HHHHHHHHHHHHHHHTTTT--TT-S-TT-SSSS------SSSS------SHHHHHHHTT--

Radius of gyration: 25.51 Å; chains: 1; bounding box: 69×34×74 Å